Protein AF-A0A453JRM9-F1 (afdb_monomer)

pLDDT: mean 81.42, std 14.68, range [40.19, 97.56]

Organism: Aegilops tauschii subsp. strangulata (NCBI:txid200361)

Solvent-accessible surface area (backbone atoms only — not comparable to full-atom values): 8433 Å² total; per-residue (Å²): 118,72,73,57,56,56,52,52,51,52,52,52,52,51,51,51,53,50,48,55,61,61,58,70,65,69,68,76,80,67,84,68,66,72,78,76,75,65,69,70,43,74,50,74,45,86,43,55,64,41,26,34,40,35,34,35,37,65,53,97,95,42,83,41,81,74,48,74,51,73,39,46,37,25,33,18,71,54,97,86,74,52,77,38,54,18,64,55,9,67,76,66,28,84,90,56,43,47,55,55,59,63,75,58,59,91,58,67,52,58,54,87,76,47,58,68,70,54,47,52,46,57,72,71,45,81,54,90,81,78,63,61,82,73,75,79,86,124

Structure (mmCIF, N/CA/C/O backbone):
data_AF-A0A453JRM9-F1
#
_entry.id   AF-A0A453JRM9-F1
#
loop_
_atom_site.group_PDB
_atom_site.id
_atom_site.type_symbol
_atom_site.label_atom_id
_atom_site.label_alt_id
_atom_site.label_comp_id
_atom_site.label_asym_id
_atom_site.label_entity_id
_atom_site.label_seq_id
_atom_site.pdbx_PDB_ins_code
_atom_site.Cartn_x
_atom_site.Cartn_y
_atom_site.Cartn_z
_atom_site.occupancy
_atom_site.B_iso_or_equiv
_atom_site.auth_seq_id
_atom_site.auth_comp_id
_atom_site.auth_asym_id
_atom_site.auth_atom_id
_atom_site.pdbx_PDB_model_num
ATOM 1 N N . MET A 1 1 ? 17.505 -53.375 -78.016 1.00 57.66 1 MET A N 1
ATOM 2 C CA . MET A 1 1 ? 17.116 -53.299 -76.584 1.00 57.66 1 MET A CA 1
ATOM 3 C C . MET A 1 1 ? 18.067 -52.448 -75.729 1.00 57.66 1 MET A C 1
ATOM 5 O O . MET A 1 1 ? 17.576 -51.785 -74.829 1.00 57.66 1 MET A O 1
ATOM 9 N N . ALA A 1 2 ? 19.373 -52.359 -76.026 1.00 58.59 2 ALA A N 1
ATOM 10 C CA . ALA A 1 2 ? 20.333 -51.555 -75.243 1.00 58.59 2 ALA A CA 1
ATOM 11 C C . ALA A 1 2 ? 20.058 -50.030 -75.217 1.00 58.59 2 ALA A C 1
ATOM 13 O O . ALA A 1 2 ? 20.218 -49.385 -74.187 1.00 58.59 2 ALA A O 1
ATOM 14 N N . MET A 1 3 ? 19.575 -49.450 -76.322 1.00 57.47 3 MET A N 1
ATOM 15 C CA . MET A 1 3 ? 19.348 -47.997 -76.439 1.00 57.47 3 MET A CA 1
ATOM 16 C C . MET A 1 3 ? 18.157 -47.473 -75.614 1.00 57.47 3 MET A C 1
ATOM 18 O O . MET A 1 3 ? 18.102 -46.288 -75.296 1.00 57.47 3 MET A O 1
ATOM 22 N N . VAL A 1 4 ? 17.215 -48.351 -75.247 1.00 64.69 4 VAL A N 1
ATOM 23 C CA . VAL A 1 4 ? 16.056 -47.998 -74.408 1.00 64.69 4 VAL A CA 1
ATOM 24 C C . VAL A 1 4 ? 16.479 -47.889 -72.942 1.00 64.69 4 VAL A C 1
ATOM 26 O O . VAL A 1 4 ? 16.110 -46.928 -72.276 1.00 64.69 4 VAL A O 1
ATOM 29 N N . GLY A 1 5 ? 17.332 -48.802 -72.463 1.00 66.81 5 GLY A N 1
ATOM 30 C CA . GLY A 1 5 ? 17.827 -48.792 -71.080 1.00 66.81 5 GLY A CA 1
ATOM 31 C C . GLY A 1 5 ? 18.656 -47.550 -70.741 1.00 66.81 5 GLY A C 1
ATOM 32 O O . GLY A 1 5 ? 18.475 -46.963 -69.678 1.00 66.81 5 GLY A O 1
ATOM 33 N N . VAL A 1 6 ? 19.493 -47.087 -71.675 1.00 68.88 6 VAL A N 1
ATOM 34 C CA . VAL A 1 6 ? 20.318 -45.878 -71.486 1.00 68.88 6 VAL A CA 1
ATOM 35 C C . VAL A 1 6 ? 19.456 -44.613 -71.414 1.00 68.88 6 VAL A C 1
ATOM 37 O O . VAL A 1 6 ? 19.717 -43.730 -70.599 1.00 68.88 6 VAL A O 1
ATOM 40 N N . ARG A 1 7 ? 18.387 -44.534 -72.218 1.00 72.50 7 ARG A N 1
ATOM 41 C CA . ARG A 1 7 ? 17.453 -43.397 -72.193 1.00 72.50 7 ARG A CA 1
ATOM 42 C C . ARG A 1 7 ? 16.617 -43.364 -70.915 1.00 72.50 7 ARG A C 1
ATOM 44 O O . ARG A 1 7 ? 16.436 -42.293 -70.351 1.00 72.50 7 ARG A O 1
ATOM 51 N N . VAL A 1 8 ? 16.163 -44.520 -70.430 1.00 73.38 8 VAL A N 1
ATOM 52 C CA . VAL A 1 8 ? 15.405 -44.616 -69.171 1.00 73.38 8 VAL A CA 1
ATOM 53 C C . VAL A 1 8 ? 16.283 -44.251 -67.971 1.00 73.38 8 VAL A C 1
ATOM 55 O O . VAL A 1 8 ? 15.844 -43.484 -67.118 1.00 73.38 8 VAL A O 1
ATOM 58 N N . ALA A 1 9 ? 17.537 -44.712 -67.935 1.00 76.44 9 ALA A N 1
ATOM 59 C CA . ALA A 1 9 ? 18.480 -44.355 -66.876 1.00 76.44 9 ALA A CA 1
ATOM 60 C C . ALA A 1 9 ? 18.804 -42.850 -66.864 1.00 76.44 9 ALA A C 1
ATOM 62 O O . ALA A 1 9 ? 18.823 -42.234 -65.801 1.00 76.44 9 ALA A O 1
ATOM 63 N N . ALA A 1 10 ? 18.995 -42.240 -68.039 1.00 78.31 10 ALA A N 1
ATOM 64 C CA . ALA A 1 10 ? 19.234 -40.802 -68.150 1.00 78.31 10 ALA A CA 1
ATOM 65 C C . ALA A 1 10 ? 18.028 -39.974 -67.673 1.00 78.31 10 ALA A C 1
ATOM 67 O O . ALA A 1 10 ? 18.206 -39.002 -66.945 1.00 78.31 10 ALA A O 1
ATOM 68 N N . ILE A 1 11 ? 16.802 -40.383 -68.021 1.00 77.50 11 ILE A N 1
ATOM 69 C CA . ILE A 1 11 ? 15.577 -39.710 -67.564 1.00 77.50 11 ILE A CA 1
ATOM 70 C C . ILE A 1 11 ? 15.432 -39.834 -66.042 1.00 77.50 11 ILE A C 1
ATOM 72 O O . ILE A 1 11 ? 15.145 -38.842 -65.379 1.00 77.50 11 ILE A O 1
ATOM 76 N N . LEU A 1 12 ? 15.704 -41.015 -65.476 1.00 78.06 12 LEU A N 1
ATOM 77 C CA . LEU A 1 12 ? 15.625 -41.233 -64.031 1.00 78.06 12 LEU A CA 1
ATOM 78 C C . LEU A 1 12 ? 16.625 -40.349 -63.269 1.00 78.06 12 LEU A C 1
ATOM 80 O O . LEU A 1 12 ? 16.268 -39.736 -62.267 1.00 78.06 12 LEU A O 1
ATOM 84 N N . LEU A 1 13 ? 17.859 -40.233 -63.768 1.00 77.81 13 LEU A N 1
ATOM 85 C CA . LEU A 1 13 ? 18.897 -39.395 -63.160 1.00 77.81 13 LEU A CA 1
ATOM 86 C C . LEU A 1 13 ? 18.561 -37.900 -63.239 1.00 77.81 13 LEU A C 1
ATOM 88 O O . LEU A 1 13 ? 18.764 -37.179 -62.262 1.00 77.81 13 LEU A O 1
ATOM 92 N N . VAL A 1 14 ? 17.993 -37.440 -64.357 1.00 80.75 14 VAL A N 1
ATOM 93 C CA . VAL A 1 14 ? 17.535 -36.048 -64.511 1.00 80.75 14 VAL A CA 1
ATOM 94 C C . VAL A 1 14 ? 16.354 -35.752 -63.583 1.00 80.75 14 VAL A C 1
ATOM 96 O O . VAL A 1 14 ? 16.334 -34.702 -62.944 1.00 80.75 14 VAL A O 1
ATOM 99 N N . SER A 1 15 ? 15.407 -36.682 -63.434 1.00 76.56 15 SER A N 1
ATOM 100 C CA . SER A 1 15 ? 14.282 -36.531 -62.503 1.00 76.56 15 SER A CA 1
ATOM 101 C C . SER A 1 15 ? 14.725 -36.519 -61.038 1.00 76.56 15 SER A C 1
ATOM 103 O O . SER A 1 15 ? 14.213 -35.722 -60.255 1.00 76.56 15 SER A O 1
ATOM 105 N N . ILE A 1 16 ? 15.706 -37.346 -60.663 1.00 78.12 16 ILE A N 1
ATOM 106 C CA . ILE A 1 16 ? 16.266 -37.359 -59.304 1.00 78.12 16 ILE A CA 1
ATOM 107 C C . ILE A 1 16 ? 17.013 -36.047 -59.021 1.00 78.12 16 ILE A C 1
ATOM 109 O O . ILE A 1 16 ? 16.787 -35.434 -57.978 1.00 78.12 16 ILE A O 1
ATOM 113 N N . ALA A 1 17 ? 17.836 -35.562 -59.957 1.00 78.38 17 ALA A N 1
ATOM 114 C CA . ALA A 1 17 ? 18.529 -34.278 -59.821 1.00 78.38 17 ALA A CA 1
ATOM 115 C C . ALA A 1 17 ? 17.553 -33.087 -59.729 1.00 78.38 17 ALA A C 1
ATOM 117 O O . ALA A 1 17 ? 17.758 -32.182 -58.919 1.00 78.38 17 ALA A O 1
ATOM 118 N N . ALA A 1 18 ? 16.458 -33.109 -60.497 1.00 77.19 18 ALA A N 1
ATOM 119 C CA . ALA A 1 18 ? 15.398 -32.104 -60.415 1.00 77.19 18 ALA A CA 1
ATOM 120 C C . ALA A 1 18 ? 14.664 -32.143 -59.062 1.00 77.19 18 ALA A C 1
ATOM 122 O O . ALA A 1 18 ? 14.388 -31.090 -58.492 1.00 77.19 18 ALA A O 1
ATOM 123 N N . CYS A 1 19 ? 14.415 -33.333 -58.502 1.00 70.94 19 CYS A N 1
ATOM 124 C CA . CYS A 1 19 ? 13.879 -33.473 -57.145 1.00 70.94 19 CYS A CA 1
ATOM 125 C C . CYS A 1 19 ? 14.824 -32.883 -56.089 1.00 70.94 19 CYS A C 1
ATOM 127 O O . CYS A 1 19 ? 14.362 -32.165 -55.209 1.00 70.94 19 CYS A O 1
ATOM 129 N N . PHE A 1 20 ? 16.139 -33.105 -56.187 1.00 66.94 20 PHE A N 1
ATOM 130 C CA . PHE A 1 20 ? 17.097 -32.506 -55.247 1.00 66.94 20 PHE A CA 1
ATOM 131 C C . PHE A 1 20 ? 17.163 -30.972 -55.351 1.00 66.94 20 PHE A C 1
ATOM 133 O O . PHE A 1 20 ? 17.283 -30.301 -54.327 1.00 66.94 20 PHE A O 1
ATOM 140 N N . LEU A 1 21 ? 17.011 -30.402 -56.551 1.00 66.50 21 LEU A N 1
ATOM 141 C CA . LEU A 1 21 ? 16.924 -28.947 -56.748 1.00 66.50 21 LEU A CA 1
ATOM 142 C C . LEU A 1 21 ? 15.607 -28.351 -56.216 1.00 66.50 21 LEU A C 1
ATOM 144 O O . LEU A 1 21 ? 15.605 -27.244 -55.674 1.00 66.50 21 LEU A O 1
ATOM 148 N N . LEU A 1 22 ? 14.498 -29.090 -56.318 1.00 60.53 22 LEU A N 1
ATOM 149 C CA . LEU A 1 22 ? 13.191 -28.678 -55.793 1.00 60.53 22 LEU A CA 1
ATOM 150 C C . LEU A 1 22 ? 13.095 -28.822 -54.264 1.00 60.53 22 LEU A C 1
ATOM 152 O O . LEU A 1 22 ? 12.465 -27.985 -53.620 1.00 60.53 22 LEU A O 1
ATOM 156 N N . LEU A 1 23 ? 13.767 -29.811 -53.659 1.00 58.69 23 LEU A N 1
ATOM 157 C CA . LEU A 1 23 ? 13.857 -29.949 -52.197 1.00 58.69 23 LEU A CA 1
ATOM 158 C C . LEU A 1 23 ? 14.844 -28.957 -51.549 1.00 58.69 23 LEU A C 1
ATOM 160 O O . LEU A 1 23 ? 14.753 -28.711 -50.348 1.00 58.69 23 LEU A O 1
ATOM 164 N N . GLY A 1 24 ? 15.737 -28.332 -52.325 1.00 54.50 24 GLY A N 1
ATOM 165 C CA . GLY A 1 24 ? 16.651 -27.285 -51.848 1.00 54.50 24 GLY A CA 1
ATOM 166 C C . GLY A 1 24 ? 15.976 -25.964 -51.444 1.00 54.50 24 GLY A C 1
ATOM 167 O O . GLY A 1 24 ? 16.644 -25.088 -50.906 1.00 54.50 24 GLY A O 1
ATOM 168 N N . HIS A 1 25 ? 14.664 -25.820 -51.671 1.00 50.88 25 HIS A N 1
ATOM 169 C CA . HIS A 1 25 ? 13.864 -24.659 -51.257 1.00 50.88 25 HIS A CA 1
ATOM 170 C C . HIS A 1 25 ? 12.957 -24.943 -50.051 1.00 50.88 25 HIS A C 1
ATOM 172 O O . HIS A 1 25 ? 12.065 -24.145 -49.756 1.00 50.88 25 HIS A O 1
ATOM 178 N N . ALA A 1 26 ? 13.183 -26.040 -49.317 1.00 52.94 26 ALA A N 1
ATOM 179 C CA . ALA A 1 26 ? 12.657 -26.173 -47.963 1.00 52.94 26 ALA A CA 1
ATOM 180 C C . ALA A 1 26 ? 13.366 -25.136 -47.0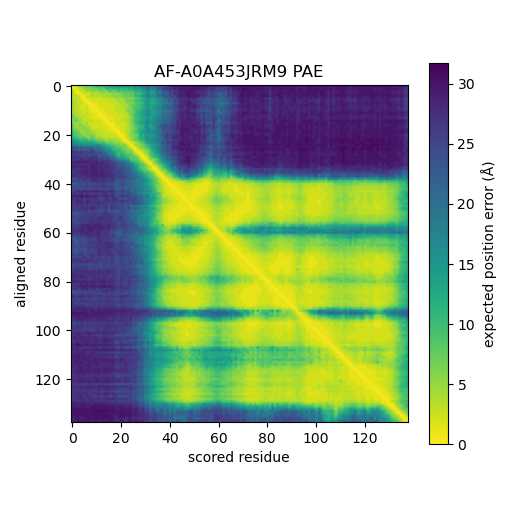80 1.00 52.94 26 ALA A C 1
ATOM 182 O O . ALA A 1 26 ? 14.366 -25.419 -46.421 1.00 52.94 26 ALA A O 1
ATOM 183 N N . GLY A 1 27 ? 12.878 -23.895 -47.157 1.00 52.31 27 GLY A N 1
ATOM 184 C CA . GLY A 1 27 ? 13.310 -22.791 -46.327 1.00 52.31 27 GLY A CA 1
ATOM 185 C C . GLY A 1 27 ? 13.320 -23.267 -44.889 1.00 52.31 27 GLY A C 1
ATOM 186 O O . GLY A 1 27 ? 12.308 -23.748 -44.377 1.00 52.31 27 GLY A O 1
ATOM 187 N N . ALA A 1 28 ? 14.485 -23.161 -44.257 1.00 54.44 28 ALA A N 1
ATOM 188 C CA . ALA A 1 28 ? 14.575 -23.234 -42.819 1.00 54.44 28 ALA A CA 1
ATOM 189 C C . ALA A 1 28 ? 13.502 -22.289 -42.266 1.00 54.44 28 ALA A C 1
ATOM 191 O O . ALA A 1 28 ? 13.592 -21.072 -42.452 1.00 54.44 28 ALA A O 1
ATOM 192 N N . VAL A 1 29 ? 12.472 -22.841 -41.615 1.00 49.59 29 VAL A N 1
ATOM 193 C CA . VAL A 1 29 ? 11.690 -22.092 -40.634 1.00 49.59 29 VAL A CA 1
ATOM 194 C C . VAL A 1 29 ? 12.697 -21.766 -39.550 1.00 49.59 29 VAL A C 1
ATOM 196 O O . VAL A 1 29 ? 12.936 -22.528 -38.616 1.00 49.59 29 VAL A O 1
ATOM 199 N N . ASN A 1 30 ? 13.395 -20.658 -39.767 1.00 51.91 30 ASN A N 1
ATOM 200 C CA . ASN A 1 30 ? 14.166 -20.018 -38.744 1.00 51.91 30 ASN A CA 1
ATOM 201 C C . ASN A 1 30 ? 13.123 -19.665 -37.691 1.00 51.91 30 ASN A C 1
ATOM 203 O O . ASN A 1 30 ? 12.218 -18.873 -37.964 1.00 51.91 30 ASN A O 1
ATOM 207 N N . GLY A 1 31 ? 13.201 -20.308 -36.529 1.00 46.94 31 GLY A N 1
ATOM 208 C CA . GLY A 1 31 ? 12.387 -20.011 -35.356 1.00 46.94 31 GLY A CA 1
ATOM 209 C C . GLY A 1 31 ? 12.706 -18.630 -34.781 1.00 46.94 31 GLY A C 1
ATOM 210 O O . GLY A 1 31 ? 12.786 -18.477 -33.568 1.00 46.94 31 GLY A O 1
ATOM 211 N N . ASN A 1 32 ? 12.894 -17.629 -35.645 1.00 50.56 32 ASN A N 1
ATOM 212 C CA . ASN A 1 32 ? 12.872 -16.223 -35.315 1.00 50.56 32 ASN A CA 1
ATOM 213 C C . ASN A 1 32 ? 11.430 -15.889 -34.943 1.00 50.56 32 ASN A C 1
ATOM 215 O O . ASN A 1 32 ? 10.673 -15.307 -35.722 1.00 50.56 32 ASN A O 1
ATOM 219 N N . GLN A 1 33 ? 11.061 -16.235 -33.710 1.00 57.12 33 GLN A N 1
ATOM 220 C CA . GLN A 1 33 ? 10.192 -15.342 -32.971 1.00 57.12 33 GLN A CA 1
ATOM 221 C C . GLN A 1 33 ? 10.823 -13.956 -33.111 1.00 57.12 33 GLN A C 1
ATOM 223 O O . GLN A 1 33 ? 11.990 -13.770 -32.757 1.00 57.12 33 GLN A O 1
ATOM 228 N N . ALA A 1 34 ? 10.102 -13.019 -33.730 1.00 55.03 34 ALA A N 1
ATOM 229 C CA . ALA A 1 34 ? 10.512 -11.625 -33.718 1.00 55.03 34 ALA A CA 1
ATOM 230 C C . ALA A 1 34 ? 10.863 -11.278 -32.261 1.00 55.03 34 ALA A C 1
ATOM 232 O O . ALA A 1 34 ? 10.089 -11.661 -31.376 1.00 55.03 34 ALA A O 1
ATOM 233 N N . PRO A 1 35 ? 12.022 -10.652 -31.983 1.00 57.81 35 PRO A N 1
ATOM 234 C CA . PRO A 1 35 ? 12.395 -10.338 -30.615 1.00 57.81 35 PRO A CA 1
ATOM 235 C C . PRO A 1 35 ? 11.237 -9.553 -30.011 1.00 57.81 35 PRO A C 1
ATOM 237 O O . PRO A 1 35 ? 10.851 -8.516 -30.553 1.00 57.81 35 PRO A O 1
ATOM 240 N N . HIS A 1 36 ? 10.625 -10.100 -28.957 1.00 58.22 36 HIS A N 1
ATOM 241 C CA . HIS A 1 36 ? 9.587 -9.407 -28.213 1.00 58.22 36 HIS A CA 1
ATOM 242 C C . HIS A 1 36 ? 10.182 -8.053 -27.844 1.00 58.22 36 HIS A C 1
ATOM 244 O O . HIS A 1 36 ? 11.162 -8.009 -27.100 1.00 58.22 36 HIS A O 1
ATOM 250 N N . SER A 1 37 ? 9.677 -6.967 -28.438 1.00 59.62 37 SER A N 1
ATOM 251 C CA . SER A 1 37 ? 10.100 -5.630 -28.047 1.00 59.62 37 SER A CA 1
ATOM 252 C C . SER A 1 37 ? 9.827 -5.547 -26.550 1.00 59.62 37 SER A C 1
ATOM 254 O O . SER A 1 37 ? 8.664 -5.722 -26.170 1.00 59.62 37 SER A O 1
ATOM 256 N N . PRO A 1 38 ? 10.852 -5.397 -25.701 1.00 69.19 38 PRO A N 1
ATOM 257 C CA . PRO A 1 38 ? 10.655 -5.449 -24.267 1.00 69.19 38 PRO A CA 1
ATOM 258 C C . PRO A 1 38 ? 9.646 -4.371 -23.877 1.00 69.19 38 PRO A C 1
ATOM 260 O O . PRO A 1 38 ? 9.9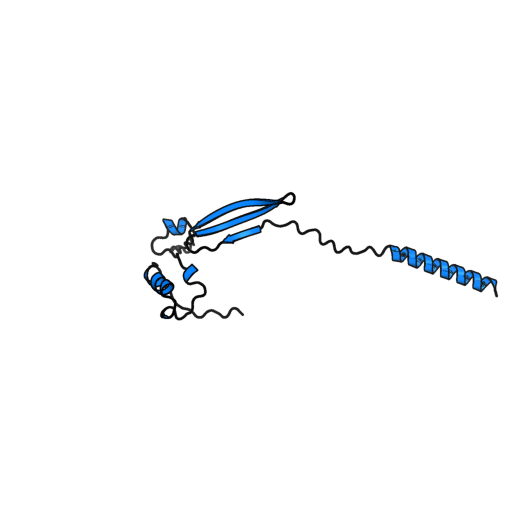14 -3.176 -24.002 1.00 69.19 38 PRO A O 1
ATOM 263 N N . SER A 1 39 ? 8.453 -4.806 -23.476 1.00 81.88 39 SER A N 1
ATOM 264 C CA . SER A 1 39 ? 7.419 -3.894 -23.000 1.00 81.88 39 SER A CA 1
ATOM 265 C C . SER A 1 39 ? 7.933 -3.191 -21.741 1.00 81.88 39 SER A C 1
ATOM 267 O O . SER A 1 39 ? 8.703 -3.802 -20.993 1.00 81.88 39 SER A O 1
ATOM 269 N N . PRO A 1 40 ? 7.529 -1.936 -21.479 1.00 88.94 40 PRO A N 1
ATOM 270 C CA . PRO A 1 40 ? 7.857 -1.274 -20.225 1.00 88.94 40 PRO A CA 1
ATOM 271 C C . PRO A 1 40 ? 7.488 -2.155 -19.026 1.00 88.94 40 PRO A C 1
ATOM 273 O O . PRO A 1 40 ? 6.394 -2.719 -18.966 1.00 88.94 40 PRO A O 1
ATOM 276 N N . VAL A 1 41 ? 8.413 -2.283 -18.082 1.00 92.25 41 VAL A N 1
ATOM 277 C CA . VAL A 1 41 ? 8.272 -3.095 -16.872 1.00 92.25 41 VAL A CA 1
ATOM 278 C C . VAL A 1 41 ? 7.942 -2.178 -15.705 1.00 92.25 41 VAL A C 1
ATOM 280 O O . VAL A 1 41 ? 8.530 -1.110 -15.565 1.00 92.25 41 VAL A O 1
ATOM 283 N N . ILE A 1 42 ? 7.022 -2.604 -14.842 1.00 95.31 42 ILE A N 1
ATOM 284 C CA . ILE A 1 42 ? 6.686 -1.889 -13.610 1.00 95.31 42 ILE A CA 1
ATOM 285 C C . ILE A 1 42 ? 7.115 -2.745 -12.418 1.00 95.31 42 ILE A C 1
ATOM 287 O O . ILE A 1 42 ? 6.632 -3.863 -12.244 1.00 95.31 42 ILE A O 1
ATOM 291 N N . ALA A 1 43 ? 8.007 -2.214 -11.589 1.00 95.50 43 ALA A N 1
ATOM 292 C CA . ALA A 1 43 ? 8.355 -2.778 -10.294 1.00 95.50 43 ALA A CA 1
ATOM 293 C C . ALA A 1 43 ? 7.446 -2.174 -9.219 1.00 95.50 43 ALA A C 1
ATOM 295 O O . ALA A 1 43 ? 7.325 -0.953 -9.125 1.00 95.50 43 ALA A O 1
ATOM 296 N N . ILE A 1 44 ? 6.815 -3.023 -8.407 1.00 97.44 44 ILE A N 1
ATOM 297 C CA . ILE A 1 44 ? 5.942 -2.607 -7.305 1.00 97.44 44 ILE A CA 1
ATOM 298 C C . ILE A 1 44 ? 6.524 -3.153 -6.006 1.00 97.44 44 ILE A C 1
ATOM 300 O O . ILE A 1 44 ? 6.574 -4.365 -5.806 1.00 97.44 44 ILE A O 1
ATOM 304 N N . ASP A 1 45 ? 6.923 -2.252 -5.116 1.00 96.19 45 ASP A N 1
ATOM 305 C CA . ASP A 1 45 ? 7.259 -2.576 -3.736 1.00 96.19 45 ASP A CA 1
ATOM 306 C C . ASP A 1 45 ? 6.050 -2.308 -2.838 1.00 96.19 45 ASP A C 1
ATOM 308 O O . ASP A 1 45 ? 5.530 -1.191 -2.749 1.00 96.19 45 ASP A O 1
ATOM 312 N N . LEU A 1 46 ? 5.605 -3.348 -2.140 1.00 95.38 46 LEU A N 1
ATOM 313 C CA . LEU A 1 46 ? 4.492 -3.279 -1.213 1.00 95.38 46 LEU A CA 1
ATOM 314 C C . LEU A 1 46 ? 4.980 -3.128 0.235 1.00 95.38 46 LEU A C 1
ATOM 316 O O . LEU A 1 46 ? 4.626 -3.936 1.089 1.00 95.38 46 LEU A O 1
ATOM 320 N N . GLY A 1 47 ? 5.619 -2.007 0.559 1.00 94.69 47 GLY A N 1
ATOM 321 C CA . GLY A 1 47 ? 6.026 -1.690 1.930 1.00 94.69 47 GLY A CA 1
ATOM 322 C C . GLY A 1 47 ? 4.872 -1.392 2.907 1.00 94.69 47 GLY A C 1
ATOM 323 O O . GLY A 1 47 ? 3.765 -0.984 2.532 1.00 94.69 47 GLY A O 1
ATOM 324 N N . ASN A 1 48 ? 5.138 -1.599 4.201 1.00 92.75 48 ASN A N 1
ATOM 325 C CA . ASN A 1 48 ? 4.166 -1.436 5.293 1.00 92.75 48 ASN A CA 1
ATOM 326 C C . ASN A 1 48 ? 3.661 0.006 5.459 1.00 92.75 48 ASN A C 1
ATOM 328 O O . ASN A 1 48 ? 2.477 0.210 5.714 1.00 92.75 48 ASN A O 1
ATOM 332 N N . THR A 1 49 ? 4.557 0.989 5.343 1.00 94.38 49 THR A N 1
ATOM 333 C CA . THR A 1 49 ? 4.245 2.415 5.555 1.00 94.38 49 THR A CA 1
ATOM 334 C C . THR A 1 49 ? 4.025 3.139 4.238 1.00 94.38 49 THR A C 1
ATOM 336 O O . THR A 1 49 ? 3.064 3.888 4.108 1.00 94.38 49 THR A O 1
ATOM 339 N N . ASN A 1 50 ? 4.891 2.882 3.260 1.00 96.81 50 ASN A N 1
ATOM 340 C CA . ASN A 1 50 ? 4.771 3.376 1.899 1.00 96.81 50 ASN A CA 1
ATOM 341 C C . ASN A 1 50 ? 4.887 2.192 0.946 1.00 96.81 50 ASN A C 1
ATOM 343 O O . ASN A 1 50 ? 5.657 1.269 1.207 1.00 96.81 50 ASN A O 1
ATOM 347 N N . SER A 1 51 ? 4.132 2.233 -0.140 1.00 97.44 51 SER A N 1
ATOM 348 C CA . SER A 1 51 ? 4.328 1.369 -1.300 1.00 97.44 51 SER A CA 1
ATOM 349 C C . SER A 1 51 ? 4.981 2.196 -2.390 1.00 97.44 51 SER A C 1
ATOM 351 O O . SER A 1 51 ? 4.620 3.360 -2.562 1.00 97.44 51 SER A O 1
ATOM 353 N N . CYS A 1 52 ? 5.921 1.621 -3.122 1.00 97.50 52 CYS A N 1
ATOM 354 C CA . CYS A 1 52 ? 6.633 2.327 -4.173 1.00 97.50 52 CYS A CA 1
ATOM 355 C C . CYS A 1 52 ? 6.411 1.642 -5.515 1.00 97.50 52 CYS A C 1
ATOM 357 O O . CYS A 1 52 ? 6.224 0.430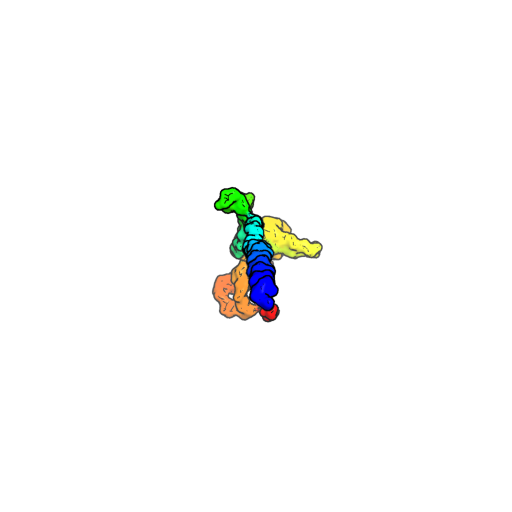 -5.593 1.00 97.50 52 CYS A O 1
ATOM 359 N N . VAL A 1 53 ? 6.422 2.435 -6.575 1.00 97.56 53 VAL A N 1
ATOM 360 C CA . VAL A 1 53 ? 6.313 1.957 -7.945 1.00 97.56 53 VAL A CA 1
ATOM 361 C C . VAL A 1 53 ? 7.412 2.592 -8.779 1.00 97.56 53 VAL A C 1
ATOM 363 O O . VAL A 1 53 ? 7.654 3.796 -8.667 1.00 97.56 53 VAL A O 1
ATOM 366 N N . ALA A 1 54 ? 8.073 1.787 -9.603 1.00 96.69 54 ALA A N 1
ATOM 367 C CA . ALA A 1 54 ? 9.063 2.246 -10.563 1.00 96.69 54 ALA A CA 1
ATOM 368 C C . ALA A 1 54 ? 8.773 1.667 -11.949 1.00 96.69 54 ALA A C 1
ATOM 370 O O . ALA A 1 54 ? 8.484 0.479 -12.075 1.00 96.69 54 ALA A O 1
ATOM 371 N N . GLY A 1 55 ? 8.829 2.504 -12.981 1.00 95.19 55 GLY A N 1
ATOM 372 C CA . GLY A 1 55 ? 8.692 2.092 -14.377 1.00 95.19 55 GLY A CA 1
ATOM 373 C C . GLY A 1 55 ? 10.049 2.061 -15.067 1.00 95.19 55 GLY A C 1
ATOM 374 O O . GLY A 1 55 ? 10.817 3.012 -14.933 1.00 95.19 55 GLY A O 1
ATOM 375 N N . TYR A 1 56 ? 10.322 1.006 -15.826 1.00 93.44 56 TYR A N 1
ATOM 376 C CA . TYR A 1 56 ? 11.551 0.819 -16.589 1.00 93.44 56 TYR A CA 1
ATOM 377 C C . TYR A 1 56 ? 11.225 0.525 -18.052 1.00 93.44 56 TYR A C 1
ATOM 379 O O . TYR A 1 56 ? 10.386 -0.327 -18.342 1.00 93.44 56 TYR A O 1
ATOM 387 N N . SER A 1 57 ? 11.899 1.196 -18.979 1.00 90.62 57 SER A N 1
ATOM 388 C CA . SER A 1 57 ? 11.847 0.891 -20.410 1.00 90.62 57 SER A CA 1
ATOM 389 C C . SER A 1 57 ? 13.188 0.336 -20.879 1.00 90.62 57 SER A C 1
ATOM 391 O O . SER A 1 57 ? 14.236 0.558 -20.273 1.00 90.62 57 SER A O 1
ATOM 393 N N . HIS A 1 58 ? 13.155 -0.405 -21.980 1.00 84.19 58 HIS A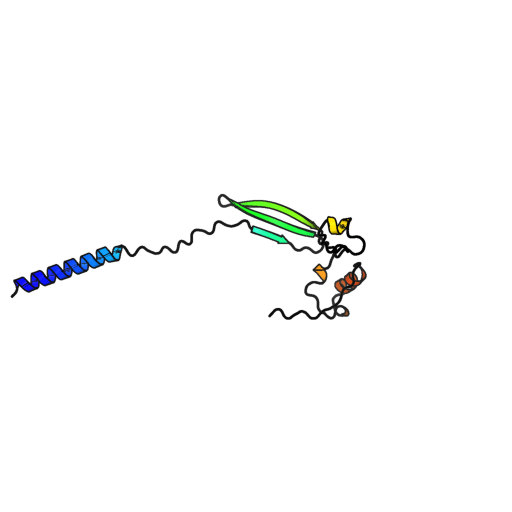 N 1
ATOM 394 C CA . HIS A 1 58 ? 14.355 -0.898 -22.639 1.00 84.19 58 HIS A CA 1
ATOM 395 C C . HIS A 1 58 ? 14.531 -0.161 -23.968 1.00 84.19 58 HIS A C 1
ATOM 397 O O . HIS A 1 58 ? 13.811 -0.420 -24.934 1.00 84.19 58 HIS A O 1
ATOM 403 N N . GLY A 1 59 ? 15.488 0.766 -24.002 1.00 77.75 59 GLY A N 1
ATOM 404 C CA . GLY A 1 59 ? 15.846 1.569 -25.170 1.00 77.75 59 GLY A CA 1
ATOM 405 C C . GLY A 1 59 ? 17.334 1.424 -25.484 1.00 77.75 59 GLY A C 1
ATOM 406 O O . GLY A 1 59 ? 18.160 1.390 -24.580 1.00 77.75 59 GLY A O 1
ATOM 407 N N . HIS A 1 60 ? 17.695 1.288 -26.764 1.00 74.69 60 HIS A N 1
ATOM 408 C CA . HIS A 1 60 ? 19.098 1.272 -27.223 1.00 74.69 60 HIS A CA 1
ATOM 409 C C . HIS A 1 60 ? 20.029 0.266 -26.506 1.00 74.69 60 HIS A C 1
ATOM 411 O O . HIS A 1 60 ? 21.220 0.518 -26.334 1.00 74.69 60 HIS A O 1
ATOM 417 N N . GLY A 1 61 ? 19.499 -0.889 -26.090 1.00 77.44 61 GLY A N 1
ATOM 418 C CA . GLY A 1 61 ? 20.272 -1.910 -25.371 1.00 77.44 61 GLY A CA 1
ATOM 419 C C . GLY A 1 61 ? 20.580 -1.565 -23.909 1.00 77.44 61 GLY A C 1
ATOM 420 O O . GLY A 1 61 ? 21.380 -2.260 -23.287 1.00 77.44 61 GLY A O 1
ATOM 421 N N . GLN A 1 62 ? 19.952 -0.525 -23.352 1.00 81.25 62 GLN A N 1
ATOM 422 C CA . GLN A 1 62 ? 20.070 -0.122 -21.951 1.00 81.25 62 GLN A CA 1
ATOM 423 C C . GLN A 1 62 ? 18.694 -0.080 -21.272 1.00 81.25 62 GLN A C 1
ATOM 425 O O . GLN A 1 62 ? 17.648 -0.081 -21.926 1.00 81.25 62 GLN A O 1
ATOM 430 N N . VAL A 1 63 ? 18.699 -0.124 -19.938 1.00 86.19 63 VAL A N 1
ATOM 431 C CA . VAL A 1 63 ? 17.495 0.054 -19.115 1.00 86.19 63 VAL A CA 1
ATOM 432 C C . VAL A 1 63 ? 17.402 1.523 -18.739 1.00 86.19 63 VAL A C 1
ATOM 434 O O . VAL A 1 63 ? 18.354 2.069 -18.185 1.00 86.19 63 VAL A O 1
ATOM 437 N N . GLU A 1 64 ? 16.262 2.145 -19.004 1.00 89.44 64 GLU A N 1
ATOM 438 C CA . GLU A 1 64 ? 15.989 3.532 -18.641 1.00 89.44 64 GLU A CA 1
ATOM 439 C C . GLU A 1 64 ? 14.875 3.588 -17.593 1.00 89.44 64 GLU A C 1
ATOM 441 O O . GLU A 1 64 ? 13.849 2.916 -17.709 1.00 89.44 64 GLU A O 1
ATOM 446 N N . THR A 1 65 ? 15.072 4.393 -16.551 1.00 93.06 65 THR A N 1
ATOM 447 C CA . THR A 1 65 ? 14.051 4.634 -15.526 1.00 93.06 65 THR A CA 1
ATOM 448 C C . THR A 1 65 ? 13.069 5.691 -16.024 1.00 93.06 65 THR A C 1
ATOM 450 O O . THR A 1 65 ? 13.466 6.817 -16.314 1.00 93.06 65 THR A O 1
ATOM 453 N N . MET A 1 66 ? 11.781 5.354 -16.078 1.00 93.50 66 MET A N 1
ATOM 454 C CA . MET A 1 66 ? 10.712 6.259 -16.516 1.00 93.50 66 MET A CA 1
ATOM 455 C C . MET A 1 66 ? 10.148 7.095 -15.365 1.00 93.50 66 MET A C 1
ATOM 457 O O . MET A 1 66 ? 9.959 8.301 -15.492 1.00 93.50 66 MET A O 1
ATOM 461 N N . PHE A 1 67 ? 9.840 6.449 -14.241 1.00 94.25 67 PHE A N 1
ATOM 462 C CA . PHE A 1 67 ? 9.285 7.093 -13.053 1.00 94.25 67 PHE A CA 1
ATOM 463 C C . PHE A 1 67 ? 9.616 6.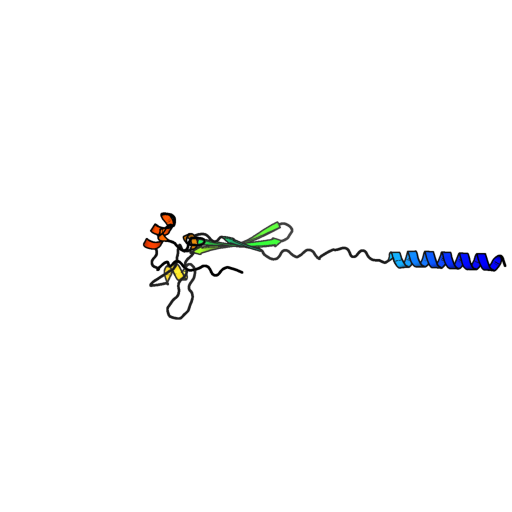276 -11.809 1.00 94.25 67 PHE A C 1
ATOM 465 O O . PHE A 1 67 ? 9.805 5.065 -11.898 1.00 94.25 67 PHE A O 1
ATOM 472 N N . GLN A 1 68 ? 9.643 6.936 -10.652 1.00 96.25 68 GLN A N 1
ATOM 473 C CA . GLN A 1 68 ? 9.707 6.295 -9.344 1.00 96.25 68 GLN A CA 1
ATOM 474 C C . GLN A 1 68 ? 8.930 7.143 -8.342 1.00 96.25 68 GLN A C 1
ATOM 476 O O . GLN A 1 68 ? 9.254 8.313 -8.138 1.00 96.25 68 GLN A O 1
ATOM 481 N N . LEU A 1 69 ? 7.904 6.569 -7.723 1.00 96.94 69 LEU A N 1
ATOM 482 C CA . LEU A 1 69 ? 7.042 7.273 -6.774 1.00 96.94 69 LEU A CA 1
ATOM 483 C C . LEU A 1 69 ? 6.722 6.357 -5.596 1.00 96.94 69 LEU A C 1
ATOM 485 O O . LEU A 1 69 ? 6.540 5.156 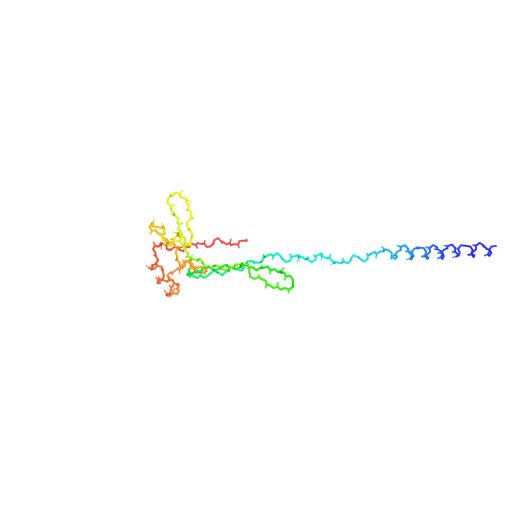-5.777 1.00 96.94 69 LEU A O 1
ATOM 489 N N . CYS A 1 70 ? 6.628 6.930 -4.399 1.00 97.00 70 CYS A N 1
ATOM 490 C CA . CYS A 1 70 ? 6.198 6.231 -3.194 1.00 97.00 70 CYS A CA 1
ATOM 491 C C . CYS A 1 70 ? 4.930 6.883 -2.648 1.00 97.00 70 CYS A C 1
ATOM 493 O O . CYS A 1 70 ? 4.835 8.106 -2.573 1.00 97.00 70 CYS A O 1
ATOM 495 N N . ILE A 1 71 ? 3.964 6.054 -2.271 1.00 97.00 71 ILE A N 1
ATOM 496 C CA . ILE A 1 71 ? 2.621 6.442 -1.850 1.00 97.00 71 ILE A CA 1
ATOM 497 C C . ILE A 1 71 ? 2.375 5.831 -0.465 1.00 97.00 71 ILE A C 1
ATOM 499 O O . ILE A 1 71 ? 2.687 4.650 -0.275 1.00 97.00 71 ILE A O 1
ATOM 503 N N . PRO A 1 72 ? 1.806 6.571 0.503 1.00 97.00 72 PRO A N 1
ATOM 504 C CA . PRO A 1 72 ? 1.436 5.996 1.789 1.00 97.00 72 PRO A CA 1
ATOM 505 C C . PRO A 1 72 ? 0.550 4.757 1.629 1.00 97.00 72 PRO A C 1
ATOM 507 O O . PRO A 1 72 ? -0.406 4.744 0.857 1.00 97.00 72 PRO A O 1
ATOM 510 N N . THR A 1 73 ? 0.830 3.708 2.397 1.00 97.00 73 THR A N 1
ATOM 511 C CA . THR A 1 73 ? 0.013 2.486 2.455 1.00 97.00 73 THR A CA 1
ATOM 512 C C . THR A 1 73 ? -1.210 2.734 3.342 1.00 97.00 73 THR A C 1
ATOM 514 O O . THR A 1 73 ? -1.316 2.227 4.460 1.00 97.00 73 THR A O 1
ATOM 517 N N . TRP A 1 74 ? -2.098 3.590 2.846 1.00 96.00 74 TRP A N 1
ATOM 518 C CA . TRP A 1 74 ? -3.315 4.046 3.507 1.00 96.00 74 TRP A CA 1
ATOM 519 C C . TRP A 1 74 ? -4.494 3.879 2.554 1.00 96.00 74 TRP A C 1
ATOM 521 O O . TRP A 1 74 ? -4.379 4.179 1.365 1.00 96.00 74 TRP A O 1
ATOM 531 N N . VAL A 1 75 ? -5.615 3.392 3.077 1.00 94.81 75 VAL A N 1
ATOM 532 C CA . VAL A 1 75 ? -6.876 3.224 2.343 1.00 94.81 75 VAL A CA 1
ATOM 533 C C . VAL A 1 75 ? -8.020 3.704 3.222 1.00 94.81 75 VAL A C 1
ATOM 535 O O . VAL A 1 75 ? -7.986 3.511 4.436 1.00 94.81 75 VAL A O 1
ATOM 538 N N . ALA A 1 76 ? -9.045 4.303 2.630 1.00 93.94 76 ALA A N 1
ATOM 539 C CA . ALA A 1 76 ? -10.261 4.658 3.345 1.00 93.94 76 ALA A CA 1
ATOM 540 C C . ALA A 1 76 ? -11.506 4.460 2.488 1.00 93.94 76 ALA A C 1
ATOM 542 O O . ALA A 1 76 ? -11.454 4.556 1.262 1.00 93.94 76 ALA A O 1
ATOM 543 N N . PHE A 1 77 ? -12.622 4.215 3.169 1.00 91.69 77 PHE A N 1
ATOM 544 C CA . PHE A 1 77 ? -13.928 3.970 2.568 1.00 91.69 77 PHE A CA 1
ATOM 545 C C . PHE A 1 77 ? -14.937 4.984 3.123 1.00 91.69 77 PHE A C 1
ATOM 547 O O . PHE A 1 77 ? -15.538 4.730 4.173 1.00 91.69 77 PHE A O 1
ATOM 554 N N . PRO A 1 78 ? -15.088 6.157 2.486 1.00 88.88 78 PRO A N 1
ATOM 555 C CA . PRO A 1 78 ? -16.112 7.122 2.861 1.00 88.88 78 PRO A CA 1
ATOM 556 C C . PRO A 1 78 ? -17.532 6.576 2.622 1.00 88.88 78 PRO A C 1
ATOM 558 O O . PRO A 1 78 ? -17.746 5.604 1.897 1.00 88.88 78 PRO A O 1
ATOM 561 N N . GLY A 1 79 ? -18.529 7.209 3.247 1.00 87.81 79 GLY A N 1
ATOM 562 C CA . GLY A 1 79 ? -19.926 6.747 3.207 1.00 87.81 79 GLY A CA 1
ATOM 563 C C . GLY A 1 79 ? -20.622 6.874 1.846 1.00 87.81 79 GLY A C 1
ATOM 564 O O . GLY A 1 79 ? -21.710 6.334 1.675 1.00 87.81 79 GLY A O 1
ATOM 565 N N . ASP A 1 80 ? -20.009 7.565 0.886 1.00 89.75 80 ASP A N 1
ATOM 566 C CA . ASP A 1 80 ? -20.504 7.727 -0.487 1.00 89.75 80 ASP A CA 1
ATOM 567 C C . ASP A 1 80 ? -20.150 6.542 -1.409 1.00 89.75 80 ASP A C 1
ATOM 569 O O . ASP A 1 80 ? -20.535 6.530 -2.577 1.00 89.75 80 ASP A O 1
ATOM 573 N N . GLY A 1 81 ? -19.435 5.537 -0.890 1.00 87.75 81 GLY A N 1
ATOM 574 C CA . GLY A 1 81 ? -19.007 4.360 -1.645 1.00 87.75 81 GLY A CA 1
ATOM 575 C C . GLY A 1 81 ? -17.728 4.563 -2.460 1.00 87.75 81 GLY A C 1
ATOM 576 O O . GLY A 1 81 ? -17.331 3.654 -3.190 1.00 87.75 81 GLY A O 1
ATOM 577 N N . SER A 1 82 ? -17.071 5.720 -2.343 1.00 91.12 82 SER A N 1
ATOM 578 C CA . SER A 1 82 ? -15.755 5.952 -2.939 1.00 91.12 82 SER A CA 1
ATOM 579 C C . SER A 1 82 ? -14.645 5.185 -2.202 1.00 91.12 82 SER A C 1
ATOM 581 O O . SER A 1 82 ? -14.833 4.638 -1.112 1.00 91.12 82 SER A O 1
ATOM 583 N N . VAL A 1 83 ? -13.461 5.128 -2.816 1.00 92.69 83 VAL A N 1
ATOM 584 C CA . VAL A 1 83 ? -12.250 4.575 -2.198 1.00 92.69 83 VAL A CA 1
ATOM 585 C C . VAL A 1 83 ? -11.153 5.620 -2.293 1.00 92.69 83 VAL A C 1
ATOM 587 O O . 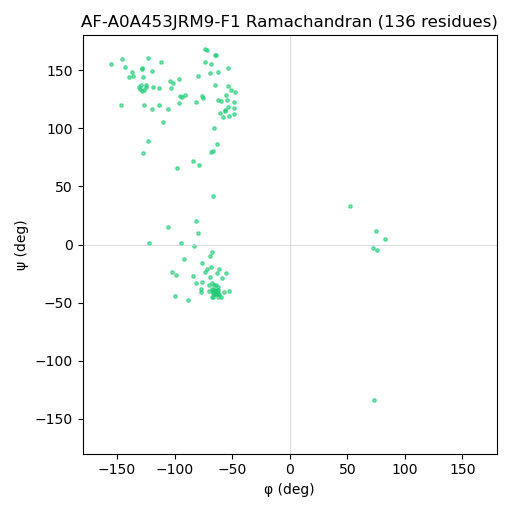VAL A 1 83 ? -10.761 6.010 -3.392 1.00 92.69 83 VAL A O 1
ATOM 590 N N . LEU A 1 84 ? -10.640 6.051 -1.143 1.00 94.56 84 LEU A N 1
ATOM 591 C CA . LEU A 1 84 ? -9.461 6.909 -1.070 1.00 94.56 84 LEU A CA 1
ATOM 592 C C . LEU A 1 84 ? -8.227 6.039 -0.834 1.00 94.56 84 LEU A C 1
ATOM 594 O O . LEU A 1 84 ? -8.281 5.074 -0.066 1.00 94.56 84 LEU A O 1
ATOM 598 N N . VAL A 1 85 ? -7.103 6.394 -1.457 1.00 95.00 85 VAL A N 1
ATOM 599 C CA . VAL A 1 85 ? -5.820 5.687 -1.317 1.00 95.00 85 VAL A CA 1
ATOM 600 C C . VAL A 1 85 ? -4.689 6.702 -1.171 1.00 95.00 85 VAL A C 1
ATOM 602 O O . VAL A 1 85 ? -4.749 7.797 -1.725 1.00 95.00 85 VAL A O 1
ATOM 605 N N . GLY A 1 86 ? -3.639 6.343 -0.437 1.00 95.69 86 GLY A N 1
ATOM 606 C CA . GLY A 1 86 ? -2.430 7.153 -0.362 1.00 95.69 86 GLY A CA 1
ATOM 607 C C . GLY A 1 86 ? -2.607 8.411 0.471 1.00 95.69 86 GLY A C 1
ATOM 608 O O . GLY A 1 86 ? -3.126 8.360 1.585 1.00 95.69 86 GLY A O 1
ATOM 609 N N . GLU A 1 87 ? -2.143 9.538 -0.061 1.00 95.62 87 GLU A N 1
ATOM 610 C CA . GLU A 1 87 ? -2.159 10.817 0.651 1.00 95.62 87 GLU A CA 1
ATOM 611 C C . GLU A 1 87 ? -3.593 11.295 0.934 1.00 95.62 87 GLU A C 1
ATOM 613 O O . GLU A 1 87 ? -3.868 11.788 2.026 1.00 95.62 87 GLU A O 1
ATOM 618 N N . ASP A 1 88 ? -4.539 11.034 0.025 1.00 93.94 88 ASP A N 1
ATOM 619 C CA . ASP A 1 88 ? -5.956 11.362 0.228 1.00 93.94 88 ASP A CA 1
ATOM 620 C C . ASP A 1 88 ? -6.562 10.561 1.382 1.00 93.94 88 ASP A C 1
ATOM 622 O O . ASP A 1 88 ? -7.256 11.110 2.237 1.00 93.94 88 ASP A O 1
ATOM 626 N N . ALA A 1 89 ? -6.249 9.265 1.460 1.00 94.62 89 ALA A N 1
ATOM 627 C CA . ALA A 1 89 ? -6.674 8.429 2.578 1.00 94.62 89 ALA A CA 1
ATOM 628 C C . ALA A 1 89 ? -5.971 8.797 3.890 1.00 94.62 89 ALA A C 1
ATOM 630 O O . ALA A 1 89 ? -6.499 8.568 4.970 1.00 94.62 89 ALA A O 1
ATOM 631 N N . LYS A 1 90 ? -4.760 9.340 3.837 1.00 92.75 90 LYS A N 1
ATOM 632 C CA . LYS A 1 90 ? -4.042 9.754 5.041 1.00 92.75 90 LYS A CA 1
ATOM 633 C C . LYS A 1 90 ? -4.567 11.078 5.595 1.00 92.75 90 LYS A C 1
ATOM 635 O O . LYS A 1 90 ? -4.687 11.218 6.810 1.00 92.75 90 LYS A O 1
ATOM 640 N N . ASN A 1 91 ? -4.908 12.017 4.715 1.00 92.00 91 ASN A N 1
ATOM 641 C CA . ASN A 1 91 ? -5.235 13.391 5.097 1.00 92.00 91 ASN A CA 1
ATOM 642 C C . ASN A 1 91 ? -6.741 13.672 5.188 1.00 92.00 91 ASN A C 1
ATOM 644 O O . ASN A 1 91 ? -7.138 14.557 5.943 1.00 92.00 91 ASN A O 1
ATOM 648 N N . HIS A 1 92 ? -7.584 12.936 4.454 1.00 83.69 92 HIS A N 1
ATOM 649 C CA . HIS A 1 92 ? -9.010 13.266 4.296 1.00 83.69 92 HIS A CA 1
ATOM 650 C C . HIS A 1 92 ? -9.980 12.153 4.747 1.00 83.69 92 HIS A C 1
ATOM 652 O O . HIS A 1 92 ? -11.193 12.325 4.674 1.00 83.69 92 HIS A O 1
ATOM 658 N N . ALA A 1 93 ? -9.484 11.022 5.256 1.00 74.25 93 ALA A N 1
ATOM 659 C CA . ALA A 1 93 ? -10.266 9.808 5.543 1.00 74.25 93 ALA A CA 1
ATOM 660 C C . ALA A 1 93 ? -11.062 9.765 6.861 1.00 74.25 93 ALA A C 1
ATOM 662 O O . ALA A 1 93 ? -11.377 8.674 7.350 1.00 74.25 93 ALA A O 1
ATOM 663 N N . ALA A 1 94 ? -11.365 10.902 7.487 1.00 72.50 94 ALA A N 1
ATOM 664 C CA . ALA A 1 94 ? -12.098 10.883 8.751 1.00 72.50 94 ALA A CA 1
ATOM 665 C C . ALA A 1 94 ? -13.433 10.109 8.589 1.00 72.50 94 ALA A C 1
ATOM 667 O O . ALA A 1 94 ? -14.185 10.410 7.661 1.00 72.50 94 ALA A O 1
ATOM 668 N N . PRO A 1 95 ? -13.755 9.120 9.453 1.00 72.25 95 PRO A N 1
ATOM 669 C CA . PRO A 1 95 ? -13.122 8.848 10.748 1.00 72.25 95 PRO A CA 1
ATOM 670 C C . PRO A 1 95 ? -12.107 7.683 10.810 1.00 72.25 95 PRO A C 1
ATOM 672 O O . PRO A 1 95 ? -11.268 7.702 11.705 1.00 72.25 95 PRO A O 1
ATOM 675 N N . ASN A 1 96 ? -12.151 6.680 9.920 1.00 82.56 96 ASN A N 1
ATOM 676 C CA . ASN A 1 96 ? -11.445 5.398 10.123 1.00 82.56 96 ASN A CA 1
ATOM 677 C C . ASN A 1 96 ? -10.542 5.002 8.937 1.00 82.56 96 ASN A C 1
ATOM 679 O O . ASN A 1 96 ? -10.923 4.141 8.136 1.00 82.56 96 ASN A O 1
ATOM 683 N N . PRO A 1 97 ? -9.339 5.587 8.812 1.00 90.62 97 PRO A N 1
ATOM 684 C CA . PRO A 1 97 ? -8.366 5.146 7.820 1.00 90.62 97 PRO A CA 1
ATOM 685 C C . PRO A 1 97 ? -7.804 3.755 8.151 1.00 90.62 97 PRO A C 1
ATOM 687 O O . PRO A 1 97 ? -7.606 3.395 9.313 1.00 90.62 97 PRO A O 1
ATOM 690 N N . ILE A 1 98 ? -7.479 2.985 7.115 1.00 93.81 98 ILE A N 1
ATOM 691 C CA . ILE A 1 98 ? -6.861 1.660 7.201 1.00 93.81 98 ILE A CA 1
ATOM 692 C C . ILE A 1 98 ? -5.391 1.778 6.796 1.00 93.81 98 ILE A C 1
ATOM 694 O O . ILE A 1 98 ? -5.073 2.094 5.651 1.00 93.81 98 ILE A O 1
ATOM 698 N N . PHE A 1 99 ? -4.488 1.482 7.728 1.00 94.12 99 PHE A N 1
ATOM 699 C CA . PHE A 1 99 ? -3.036 1.507 7.536 1.00 94.12 99 PHE A CA 1
ATOM 700 C C . PHE A 1 99 ? -2.367 0.405 8.360 1.00 94.12 99 PHE A C 1
ATOM 702 O O . PHE A 1 99 ? -2.947 -0.119 9.302 1.00 94.12 99 PHE A O 1
ATOM 709 N N . GLY A 1 100 ? -1.139 0.017 8.010 1.00 93.00 100 GLY A N 1
ATOM 710 C CA . GLY A 1 100 ? -0.410 -1.033 8.739 1.00 93.00 100 GLY A CA 1
ATOM 711 C C . GLY A 1 100 ? -0.938 -2.458 8.518 1.00 93.00 100 GLY A C 1
ATOM 712 O O . GLY A 1 100 ? -0.300 -3.410 8.962 1.00 93.00 100 GLY A O 1
ATOM 713 N N . PHE A 1 101 ? -2.028 -2.622 7.759 1.00 92.44 101 PHE A N 1
ATOM 714 C CA . PHE A 1 101 ? -2.664 -3.904 7.443 1.00 92.44 101 PHE A CA 1
ATOM 715 C C . PHE A 1 101 ? -1.720 -4.936 6.812 1.00 92.44 101 PHE A C 1
ATOM 717 O O . PHE A 1 101 ? -1.951 -6.134 6.942 1.00 92.44 101 PHE A O 1
ATOM 724 N N . LYS A 1 102 ? -0.638 -4.503 6.156 1.00 92.06 102 LYS A N 1
ATOM 725 C CA . LYS A 1 102 ? 0.339 -5.412 5.547 1.00 92.06 102 LYS A CA 1
ATOM 726 C C . LYS A 1 102 ? 1.065 -6.310 6.552 1.00 92.06 102 LYS A C 1
ATOM 728 O O . LYS A 1 102 ? 1.424 -7.425 6.196 1.00 92.06 102 LYS A O 1
ATOM 733 N N . ARG A 1 103 ? 1.163 -5.902 7.822 1.00 91.56 103 ARG A N 1
ATOM 734 C CA . ARG A 1 103 ? 1.656 -6.751 8.926 1.00 91.56 103 ARG A CA 1
ATOM 735 C C . ARG A 1 103 ? 0.711 -7.903 9.286 1.00 91.56 103 ARG A C 1
ATOM 737 O O . ARG A 1 103 ? 1.125 -8.863 9.922 1.00 91.56 103 ARG A O 1
ATOM 744 N N . LEU A 1 104 ? -0.558 -7.798 8.891 1.00 89.19 104 LEU A N 1
ATOM 745 C CA . LEU A 1 104 ? -1.591 -8.810 9.124 1.00 89.19 104 LEU A CA 1
ATOM 746 C C . LEU A 1 104 ? -1.697 -9.800 7.953 1.00 89.19 104 LEU A C 1
ATOM 748 O O . LEU A 1 104 ? -2.349 -10.838 8.074 1.00 89.19 104 LEU A O 1
ATOM 752 N N . LEU A 1 105 ? -1.077 -9.495 6.807 1.00 87.88 105 LEU A N 1
ATOM 753 C CA . LEU A 1 105 ? -1.101 -10.379 5.648 1.00 87.88 105 LEU A CA 1
ATOM 754 C C . LEU A 1 105 ? -0.368 -11.677 5.969 1.00 87.88 105 LEU A C 1
ATOM 756 O O . LEU A 1 105 ? 0.692 -11.687 6.586 1.00 87.88 105 LEU A O 1
ATOM 760 N N . GLY A 1 106 ? -0.951 -12.794 5.546 1.00 85.25 106 GLY A N 1
ATOM 761 C CA . GLY A 1 106 ? -0.352 -14.103 5.771 1.00 85.25 106 GLY A CA 1
ATOM 762 C C . GLY A 1 106 ? -0.476 -14.627 7.205 1.00 85.25 106 GLY A C 1
ATOM 763 O O . GLY A 1 106 ? -0.169 -15.801 7.400 1.00 85.25 106 GLY A O 1
ATOM 764 N N . LYS A 1 107 ? -1.018 -13.857 8.157 1.00 87.06 107 LYS A N 1
ATOM 765 C CA . LYS A 1 107 ? -1.220 -14.302 9.543 1.00 87.06 107 LYS A CA 1
ATOM 766 C C . LYS A 1 107 ? -2.382 -15.293 9.694 1.00 87.06 107 LYS A C 1
ATOM 768 O O . LYS A 1 107 ? -3.263 -15.401 8.827 1.00 87.06 107 LYS A O 1
ATOM 773 N N . SER A 1 108 ? -2.334 -16.087 10.758 1.00 82.25 108 SER A N 1
ATOM 774 C CA . SER A 1 108 ? -3.350 -17.072 11.116 1.00 82.25 108 SER A CA 1
ATOM 775 C C . SER A 1 108 ? -4.686 -16.407 11.439 1.00 82.25 108 SER A C 1
ATOM 777 O O . SER A 1 108 ? -4.795 -15.211 11.703 1.00 82.25 108 SER A O 1
ATOM 779 N N . ARG A 1 109 ? -5.738 -17.223 11.433 1.00 81.81 109 ARG A N 1
ATOM 780 C CA . ARG A 1 109 ? -7.061 -16.816 11.911 1.00 81.81 109 ARG A CA 1
ATOM 781 C C . ARG A 1 109 ? -7.092 -16.564 13.407 1.00 81.81 109 ARG A C 1
ATOM 783 O O . ARG A 1 109 ? -7.887 -15.751 13.869 1.00 81.81 109 ARG A O 1
ATOM 790 N N . ASP A 1 110 ? -6.283 -17.320 14.135 1.00 84.44 110 ASP A N 1
ATOM 791 C CA . ASP A 1 110 ? -6.192 -17.258 15.582 1.00 84.44 110 ASP A CA 1
ATOM 792 C C . ASP A 1 110 ? -5.241 -16.125 15.976 1.00 84.44 110 ASP A C 1
ATOM 794 O O . ASP A 1 110 ? -4.097 -16.344 16.367 1.00 84.44 110 ASP A O 1
ATOM 798 N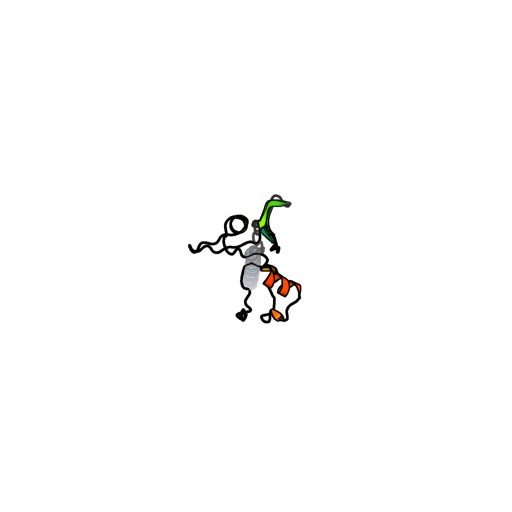 N . LEU A 1 111 ? -5.716 -14.893 15.777 1.00 80.69 111 LEU A N 1
ATOM 799 C CA . LEU A 1 111 ? -4.935 -13.668 15.962 1.00 80.69 111 LEU A CA 1
ATOM 800 C C . LEU A 1 111 ? -4.439 -13.489 17.405 1.00 80.69 111 LEU A C 1
ATOM 802 O O . LEU A 1 111 ? -3.478 -12.764 17.639 1.00 80.69 111 LEU A O 1
ATOM 806 N N . GLU A 1 112 ? -5.071 -14.146 18.379 1.00 81.81 112 GLU A N 1
ATOM 807 C CA . GLU A 1 112 ? -4.632 -14.104 19.776 1.00 81.81 112 GLU A CA 1
ATOM 808 C C . GLU A 1 112 ? -3.370 -14.934 20.026 1.00 81.81 112 GLU A C 1
ATOM 810 O O . GLU A 1 112 ? -2.647 -14.639 20.980 1.00 81.81 112 GLU A O 1
ATOM 815 N N . ARG A 1 113 ? -3.101 -15.930 19.168 1.00 84.12 113 ARG A N 1
ATOM 816 C CA . ARG A 1 113 ? -1.899 -16.779 19.190 1.00 84.12 113 ARG A CA 1
ATOM 817 C C . ARG A 1 113 ? -0.778 -16.284 18.275 1.00 84.12 113 ARG A C 1
ATOM 819 O O . ARG A 1 113 ? 0.251 -16.947 18.174 1.00 84.12 113 ARG A O 1
ATOM 826 N N . GLU A 1 114 ? -0.980 -15.164 17.590 1.00 86.88 114 GLU A N 1
ATOM 827 C CA . GLU A 1 114 ? 0.054 -14.537 16.771 1.00 86.88 114 GLU A CA 1
ATOM 828 C C . GLU A 1 114 ? 1.131 -13.854 17.621 1.00 86.88 114 GLU A C 1
ATOM 830 O O . GLU A 1 114 ? 0.993 -13.662 18.832 1.00 86.88 114 GLU A O 1
ATOM 835 N N . GLU A 1 115 ? 2.218 -13.479 16.950 1.00 88.25 115 GLU A N 1
ATOM 836 C CA . GLU A 1 115 ? 3.339 -12.743 17.531 1.00 88.25 115 GLU A CA 1
ATOM 837 C C . GLU A 1 115 ? 2.883 -11.454 18.237 1.00 88.25 115 GLU A C 1
ATOM 839 O O . GLU A 1 115 ? 1.901 -10.811 17.852 1.00 88.25 115 GLU A O 1
ATOM 844 N N . GLU A 1 116 ? 3.645 -11.039 19.251 1.00 90.69 116 GLU A N 1
ATOM 845 C CA . GLU A 1 116 ? 3.355 -9.846 20.053 1.00 90.69 116 GLU A CA 1
ATOM 846 C C . GLU A 1 116 ? 3.155 -8.592 19.187 1.00 90.69 116 GLU A C 1
ATOM 848 O O . GLU A 1 116 ? 2.197 -7.853 19.405 1.00 90.69 116 GLU A O 1
ATOM 853 N N . GLU A 1 117 ? 3.956 -8.410 18.128 1.00 87.69 117 GLU A N 1
ATOM 854 C CA . GLU A 1 117 ? 3.819 -7.282 17.193 1.00 87.69 117 GLU A CA 1
ATOM 855 C C . GLU A 1 117 ? 2.418 -7.214 16.555 1.00 87.69 117 GLU A C 1
ATOM 857 O O . GLU A 1 117 ? 1.842 -6.129 16.422 1.00 87.69 117 GLU A O 1
ATOM 862 N N . VAL A 1 118 ? 1.843 -8.364 16.183 1.00 88.44 118 VAL A N 1
ATOM 863 C CA . VAL A 1 118 ? 0.506 -8.446 15.574 1.00 88.44 118 VAL A CA 1
ATOM 864 C C . VAL A 1 118 ? -0.558 -8.057 16.593 1.00 88.44 118 VAL A C 1
ATOM 866 O O . VAL A 1 118 ? -1.439 -7.250 16.285 1.00 88.44 118 VAL A O 1
ATOM 869 N N . ARG A 1 119 ? -0.451 -8.570 17.821 1.00 88.94 119 ARG A N 1
ATOM 870 C CA . ARG A 1 119 ? -1.371 -8.224 18.913 1.00 88.94 119 ARG A CA 1
ATOM 871 C C . ARG A 1 119 ? -1.306 -6.740 19.260 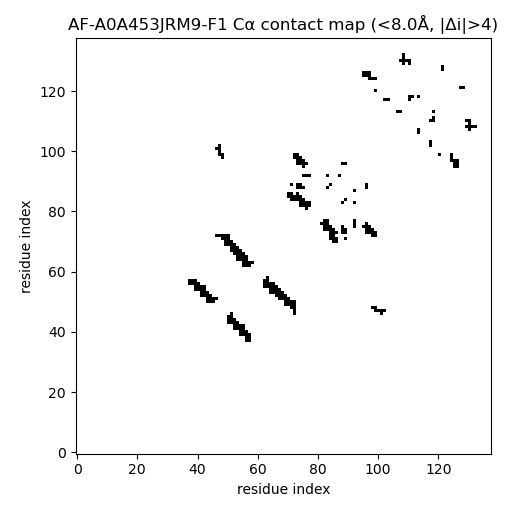1.00 88.94 119 ARG A C 1
ATOM 873 O O . ARG A 1 119 ? -2.347 -6.097 19.380 1.00 88.94 119 ARG A O 1
ATOM 880 N N . GLU A 1 120 ? -0.110 -6.172 19.376 1.00 91.81 120 GLU A N 1
ATOM 881 C CA . GLU A 1 120 ? 0.052 -4.740 19.631 1.00 91.81 120 GLU A CA 1
ATOM 882 C C . GLU A 1 120 ? -0.510 -3.886 18.492 1.00 91.81 120 GLU A C 1
ATOM 884 O O . GLU A 1 120 ? -1.115 -2.838 18.728 1.00 91.81 120 GLU A O 1
ATOM 889 N N . LEU A 1 121 ? -0.304 -4.306 17.241 1.00 90.94 121 LEU A N 1
ATOM 890 C CA . LEU A 1 121 ? -0.863 -3.611 16.089 1.00 90.94 121 LEU A CA 1
ATOM 891 C C . LEU A 1 121 ? -2.390 -3.573 16.163 1.00 90.94 121 LEU A C 1
ATOM 893 O O . LEU A 1 121 ? -2.961 -2.505 15.966 1.00 90.94 121 LEU A O 1
ATOM 897 N N . MET A 1 122 ? -3.038 -4.694 16.492 1.00 90.00 122 MET A N 1
ATOM 898 C CA . MET A 1 122 ? -4.499 -4.777 16.619 1.00 90.00 122 MET A CA 1
ATOM 899 C C . MET A 1 122 ? -5.071 -3.816 17.667 1.00 90.00 122 MET A C 1
ATOM 901 O O . MET A 1 122 ? -6.206 -3.376 17.517 1.00 90.00 122 MET A O 1
ATOM 905 N N . VAL A 1 123 ? -4.296 -3.477 18.701 1.00 91.19 123 VAL A N 1
ATOM 906 C CA . VAL A 1 123 ? -4.685 -2.491 19.723 1.00 91.19 123 VAL A CA 1
ATOM 907 C C . VAL A 1 123 ? -4.452 -1.052 19.247 1.00 91.19 123 VAL A C 1
ATOM 909 O O . VAL A 1 123 ? -5.196 -0.152 19.627 1.00 91.19 123 VAL A O 1
ATOM 912 N N . ARG A 1 124 ? -3.422 -0.815 18.424 1.00 90.44 124 ARG A N 1
ATOM 913 C CA . ARG A 1 124 ? -3.019 0.531 17.975 1.00 90.44 124 ARG A CA 1
ATOM 914 C C . ARG A 1 124 ? -3.802 1.058 16.775 1.00 90.44 124 ARG A C 1
ATOM 916 O O . ARG A 1 124 ? -3.872 2.272 16.591 1.00 90.44 124 ARG A O 1
ATOM 923 N N . VAL A 1 125 ? -4.317 0.181 15.920 1.00 91.50 125 VAL A N 1
ATOM 924 C CA . VAL A 1 125 ? -5.013 0.598 14.696 1.00 91.50 125 VAL A CA 1
ATOM 925 C C . VAL A 1 125 ? -6.457 1.033 14.983 1.00 91.50 125 VAL A C 1
ATOM 927 O O . VAL A 1 125 ? -7.118 0.436 15.828 1.00 91.50 125 VAL A O 1
ATOM 930 N N . PRO A 1 126 ? -6.999 2.035 14.264 1.00 90.50 126 PRO A N 1
ATOM 931 C CA . PRO A 1 126 ? -8.339 2.578 14.522 1.00 90.50 126 PRO A CA 1
ATOM 932 C C . PRO A 1 126 ? -9.473 1.713 13.944 1.00 90.50 126 PRO A C 1
ATOM 934 O O . PRO A 1 126 ? -10.622 2.143 13.885 1.00 90.50 126 PRO A O 1
ATOM 937 N N . TYR A 1 127 ? -9.169 0.505 13.472 1.00 90.19 127 TYR A N 1
ATOM 938 C CA . TYR A 1 127 ? -10.121 -0.385 12.820 1.00 90.19 127 TYR A CA 1
ATOM 939 C C . TYR A 1 127 ? -10.101 -1.769 13.462 1.00 90.19 127 TYR A C 1
ATOM 941 O O . TYR A 1 127 ? -9.088 -2.249 13.965 1.00 90.19 127 TYR A O 1
ATOM 949 N N . LYS A 1 128 ? -11.246 -2.449 13.416 1.00 90.50 128 LYS A N 1
ATOM 950 C CA . LYS A 1 128 ? -11.372 -3.797 13.967 1.00 90.50 128 LYS A CA 1
ATOM 951 C C . LYS A 1 128 ? -10.703 -4.813 13.043 1.00 90.50 128 LYS A C 1
ATOM 953 O O . LYS A 1 128 ? -11.067 -4.923 11.874 1.00 90.50 128 LYS A O 1
ATOM 958 N N . VAL A 1 129 ? -9.791 -5.612 13.590 1.00 89.94 129 VAL A N 1
ATOM 959 C CA . VAL A 1 129 ? -9.214 -6.775 12.903 1.00 89.94 129 VAL A CA 1
ATOM 960 C C . VAL A 1 129 ? -9.994 -8.027 13.298 1.00 89.94 129 VAL A C 1
ATOM 962 O O . VAL A 1 129 ? -10.195 -8.289 14.482 1.00 89.94 129 VAL A O 1
ATOM 965 N N . VAL A 1 130 ? -10.454 -8.798 12.311 1.00 87.25 130 VAL A N 1
ATOM 966 C CA . VAL A 1 130 ? -11.188 -10.055 12.529 1.00 87.25 130 VAL A CA 1
ATOM 967 C C . VAL A 1 130 ? -10.557 -11.195 11.733 1.00 87.25 130 VAL A C 1
ATOM 969 O O . VAL A 1 130 ? -10.285 -11.055 10.542 1.00 87.25 130 VAL A O 1
ATOM 972 N N . GLY A 1 131 ? -10.333 -12.340 12.381 1.00 81.75 131 GLY A N 1
ATOM 973 C CA . GLY A 1 131 ? -9.836 -13.547 11.720 1.00 81.75 131 GLY A CA 1
ATOM 974 C C . GLY A 1 131 ? -10.936 -14.240 10.911 1.00 81.75 131 GLY A C 1
ATOM 975 O O . GLY A 1 131 ? -12.001 -14.562 11.439 1.00 81.75 131 GLY A O 1
ATOM 976 N N . ARG A 1 132 ? -10.689 -14.527 9.628 1.00 74.69 132 ARG A N 1
ATOM 977 C CA . ARG A 1 132 ? -11.661 -15.182 8.733 1.00 74.69 132 ARG A CA 1
ATOM 978 C C . ARG A 1 132 ? -11.058 -16.395 8.032 1.00 74.69 132 ARG A C 1
ATOM 980 O O . ARG A 1 132 ? -9.850 -16.457 7.829 1.00 74.69 132 ARG A O 1
ATOM 987 N N . GLU A 1 133 ? -11.909 -17.368 7.692 1.00 70.31 133 GLU A N 1
ATOM 988 C CA . GLU A 1 133 ? -11.504 -18.558 6.944 1.00 70.31 133 GLU A CA 1
ATOM 989 C C . GLU A 1 133 ? -10.957 -18.070 5.635 1.00 70.31 133 GLU A C 1
ATOM 991 O O . GLU A 1 133 ? -11.647 -17.331 4.926 1.00 70.31 133 GLU A O 1
ATOM 996 N N . ARG A 1 134 ? -9.710 -18.434 5.339 1.00 65.12 134 ARG A N 1
ATOM 997 C CA . ARG A 1 134 ? -9.224 -18.191 3.996 1.00 65.12 134 ARG A CA 1
ATOM 998 C C . ARG A 1 134 ? -10.117 -19.029 3.087 1.00 65.12 134 ARG A C 1
ATOM 1000 O O . ARG A 1 134 ? -10.222 -20.231 3.334 1.00 65.12 134 ARG A O 1
ATOM 1007 N N . PRO A 1 135 ? -10.781 -18.440 2.079 1.00 58.72 135 PRO A N 1
ATOM 1008 C CA . PRO A 1 135 ? -11.247 -19.262 0.981 1.00 58.72 135 PRO A CA 1
ATOM 1009 C C . PRO A 1 135 ? -10.010 -20.001 0.467 1.00 58.72 135 PRO A C 1
ATOM 1011 O O . PRO A 1 135 ? -8.974 -19.376 0.224 1.00 58.72 135 PRO A O 1
ATOM 1014 N N . LEU A 1 136 ? -10.078 -21.331 0.424 1.00 48.53 136 LEU A N 1
ATOM 1015 C CA . LEU A 1 136 ? -9.041 -22.124 -0.217 1.00 48.53 136 LEU A CA 1
ATOM 1016 C C . LEU A 1 136 ? -8.960 -21.596 -1.648 1.00 48.53 136 LEU A C 1
ATOM 1018 O O . LEU A 1 136 ? -9.951 -21.645 -2.374 1.00 48.53 136 LEU A O 1
ATOM 1022 N N . VAL A 1 137 ? -7.825 -20.998 -2.008 1.00 58.47 137 VAL A N 1
ATOM 1023 C CA . VAL A 1 137 ? -7.539 -20.684 -3.405 1.00 58.47 137 VAL A CA 1
ATOM 1024 C C . VAL A 1 137 ? -7.404 -22.047 -4.075 1.00 58.47 137 VAL A C 1
ATOM 1026 O O . VAL A 1 137 ? -6.414 -22.740 -3.843 1.00 58.47 137 VAL A O 1
ATOM 1029 N N . GLN A 1 138 ? -8.469 -22.474 -4.753 1.00 40.19 138 GLN A N 1
ATOM 1030 C CA . GLN A 1 138 ? -8.457 -23.643 -5.627 1.00 40.19 138 GLN A CA 1
ATOM 1031 C C . GLN A 1 138 ? -7.787 -23.281 -6.946 1.00 40.19 138 GLN A C 1
ATOM 1033 O O . GLN A 1 138 ? -8.013 -22.143 -7.420 1.00 40.19 138 GLN A O 1
#

Nearest PDB structures (foldseek):
  8jgx-assembly1_B  TM=9.023E-01  e=6.519E-02  Acinetobacter baumannii 15827
  6lw3-assembly1_B  TM=8.602E-01  e=9.885E-02  Pseudomonas aeruginosa
  2flo-assembly2_D  TM=3.705E-01  e=5.139E-02  Escherichia coli O157:H7
  7oyb-assembly1_D1  TM=5.615E-01  e=1.067E+00  Danio rerio
  7oyc-assembly1_D1  TM=5.638E-01  e=1.934E+00  Xenopus laevis

Radius of gyration: 34.48 Å; Cα contacts (8 Å, |Δi|>4): 155; chains: 1; bounding box: 41×67×97 Å

Sequence (138 aa):
MAMVGVRVAAILLVSIAACFLLLGHAGAVNGNQAPHSPSPVIAIDLGNTNSCVAGYSHGHGQVETMFQLCIPTWVAFPGDGSVLVGEDAKNHAAPNPIFGFKRLLGKSRDLEREEEEVRELMVRVPYKVVGRERPLVQ

Mean predicted aligned error: 14.18 Å

Foldseek 3Di:
DVVVVVVVVVVVVVVVVVVVVVVVPPPPPPPPPPPPQDDWDKDWADDQFKIKIWIWHQDPNDIDTDDIDIFGQKWAQDPVRDIDGGPCRVPPRPPFIDGSCVVVPPDAQPQVPDDPVSVVVCVVHRDHDHRDDPPPPD

InterPro domains:
  IPR013126 Heat shock protein 70 family [PF00012] (41-132)
  IPR013126 Heat shock protein 70 family [PTHR19375] (41-135)
  IPR043129 ATPase, nucleotide binding domain [SSF53067] (41-130)

Secondary structure (DSSP, 8-state):
-HHHHHHHHHHHHHHHHHHHHHHTT-------PPP---PPEEEEE--SSEEEEEEEEEETTEEEEEEEEEEESEEE--TTS--EETHHHHHS--S--EESGGGGTT--S-GGGS-HHHHHHHHHSSS-----PPP---